Protein AF-A0A2I2YRD5-F1 (afdb_monomer_lite)

Secondary structure (DSSP, 8-state):
-----TTB-TTSPBPPHHHHHHHHHHHHHHHHHHHHHT-PPPPP---HHHHHHHHHHHHHHHTTHHHHHHH-HHHHHHHHHHHHHHHHHHHHHHHHHHHHHHHHIIIIIHHHHHHHHHHHHHHHHHHHHHHHHHHHHHHHHHHHHHHHHHHHHHHHHHHHHHHHHHHHHHHHHHHHHTT--

Structure (mmCIF, N/CA/C/O backbone):
data_AF-A0A2I2YRD5-F1
#
_entry.id   AF-A0A2I2YRD5-F1
#
loop_
_atom_site.group_PDB
_atom_site.id
_atom_site.type_symbol
_atom_site.label_atom_id
_atom_site.label_alt_id
_atom_site.label_comp_id
_atom_site.label_asym_id
_atom_site.label_entity_id
_atom_site.label_seq_id
_atom_site.pdbx_PDB_ins_code
_atom_site.Cartn_x
_atom_site.Cartn_y
_atom_site.Cartn_z
_atom_site.occupancy
_atom_site.B_iso_or_equiv
_atom_site.auth_seq_id
_atom_site.auth_comp_id
_atom_site.auth_asym_id
_atom_site.auth_atom_id
_atom_site.pdbx_PDB_model_num
ATOM 1 N N . MET A 1 1 ? 41.996 9.049 -8.807 1.00 41.31 1 MET A N 1
ATOM 2 C CA . MET A 1 1 ? 41.766 8.128 -7.673 1.00 41.31 1 MET A CA 1
ATOM 3 C C . MET A 1 1 ? 42.205 6.748 -8.114 1.00 41.31 1 MET A C 1
ATOM 5 O O . MET A 1 1 ? 41.613 6.193 -9.028 1.00 41.31 1 MET A O 1
ATOM 9 N N . GLU A 1 2 ? 43.301 6.263 -7.549 1.00 50.78 2 GLU A N 1
ATOM 10 C CA . GLU A 1 2 ? 43.933 5.003 -7.931 1.00 50.78 2 GLU A CA 1
ATOM 11 C C . GLU A 1 2 ? 43.207 3.835 -7.248 1.00 50.78 2 GLU A C 1
ATOM 13 O O . GLU A 1 2 ? 43.093 3.792 -6.018 1.00 50.78 2 GLU A O 1
ATOM 18 N N . TRP A 1 3 ? 42.654 2.915 -8.039 1.00 45.25 3 TRP A N 1
ATOM 19 C CA . TRP A 1 3 ? 42.009 1.709 -7.523 1.00 45.25 3 TRP A CA 1
ATOM 20 C C . TRP A 1 3 ? 43.089 0.765 -6.986 1.00 45.25 3 TRP A C 1
ATOM 22 O O . TRP A 1 3 ? 43.771 0.095 -7.753 1.00 45.25 3 TRP A O 1
ATOM 32 N N . ARG A 1 4 ? 43.270 0.715 -5.661 1.00 58.47 4 ARG A N 1
ATOM 33 C CA . ARG A 1 4 ? 44.223 -0.222 -5.045 1.00 58.47 4 ARG A CA 1
ATOM 34 C C . ARG A 1 4 ? 43.697 -1.653 -5.097 1.00 58.47 4 ARG A C 1
ATOM 36 O O . ARG A 1 4 ? 42.569 -1.923 -4.679 1.00 58.47 4 ARG A O 1
ATOM 43 N N . SER A 1 5 ? 44.557 -2.573 -5.525 1.00 58.84 5 SER A N 1
ATOM 44 C CA . SER A 1 5 ? 44.324 -4.015 -5.456 1.00 58.84 5 SER A CA 1
ATOM 45 C C . SER A 1 5 ? 44.050 -4.462 -4.017 1.00 58.84 5 SER A C 1
ATOM 47 O O . SER A 1 5 ? 44.724 -4.055 -3.071 1.00 58.84 5 SER A O 1
ATOM 49 N N . THR A 1 6 ? 43.052 -5.325 -3.827 1.00 61.81 6 THR A N 1
ATOM 50 C CA . THR A 1 6 ? 42.550 -5.722 -2.498 1.00 61.81 6 THR A CA 1
A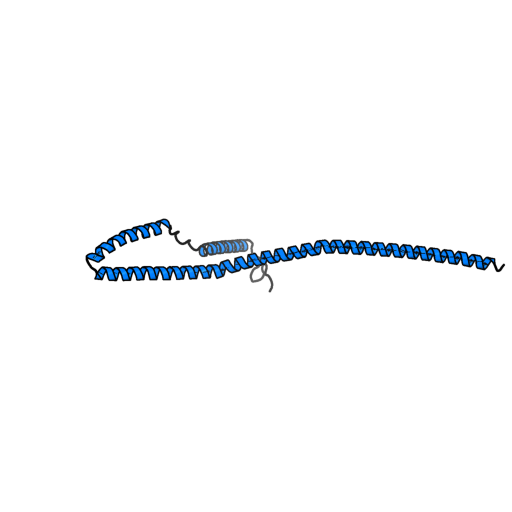TOM 51 C C . THR A 1 6 ? 43.508 -6.595 -1.677 1.00 61.81 6 THR A C 1
ATOM 53 O O . THR A 1 6 ? 43.222 -6.852 -0.502 1.00 61.81 6 THR A O 1
ATOM 56 N N . SER A 1 7 ? 44.609 -7.043 -2.285 1.00 61.72 7 SER A N 1
ATOM 57 C CA . SER A 1 7 ? 45.628 -7.938 -1.725 1.00 61.72 7 SER A CA 1
ATOM 58 C C . SER A 1 7 ? 46.880 -7.228 -1.185 1.00 61.72 7 SER A C 1
ATOM 60 O O . SER A 1 7 ? 47.774 -7.914 -0.700 1.00 61.72 7 SER A O 1
ATOM 62 N N . SER A 1 8 ? 46.977 -5.890 -1.226 1.00 62.75 8 SER A N 1
ATOM 63 C CA . SER A 1 8 ? 48.137 -5.172 -0.665 1.00 62.75 8 SER A CA 1
ATOM 64 C C . SER A 1 8 ? 47.857 -4.511 0.692 1.00 62.75 8 SER A C 1
ATOM 66 O O . SER A 1 8 ? 46.713 -4.209 1.062 1.00 62.75 8 SER A O 1
ATOM 68 N N . THR A 1 9 ? 48.918 -4.328 1.480 1.00 67.69 9 THR A N 1
ATOM 69 C CA . THR A 1 9 ? 48.918 -3.571 2.738 1.00 67.69 9 THR A CA 1
ATOM 70 C C . THR A 1 9 ? 48.779 -2.065 2.460 1.00 67.69 9 THR A C 1
ATOM 72 O O . THR A 1 9 ? 48.950 -1.593 1.337 1.00 67.69 9 THR A O 1
ATOM 75 N N . LYS A 1 10 ? 48.516 -1.254 3.498 1.00 62.28 10 LYS A N 1
ATOM 76 C CA . LYS A 1 10 ? 48.479 0.222 3.381 1.00 62.28 10 LYS A CA 1
ATOM 77 C C . LYS A 1 10 ? 49.802 0.802 2.835 1.00 62.28 10 LYS A C 1
ATOM 79 O O . LYS A 1 10 ? 49.770 1.851 2.195 1.00 62.28 10 LYS A O 1
ATOM 84 N N . SER A 1 11 ? 50.917 0.092 3.042 1.00 69.38 11 SER A N 1
ATOM 85 C CA . SER A 1 11 ? 52.253 0.401 2.516 1.00 69.38 11 SER A CA 1
ATOM 86 C C . SER A 1 11 ? 52.534 -0.157 1.112 1.00 69.38 11 SER A C 1
ATOM 88 O O . SER A 1 11 ? 53.624 0.054 0.603 1.00 69.38 11 SER A O 1
ATOM 90 N N . GLY A 1 12 ? 51.581 -0.844 0.471 1.00 68.88 12 GLY A N 1
ATOM 91 C CA . GLY A 1 12 ? 51.751 -1.418 -0.871 1.00 68.88 12 GLY A CA 1
ATOM 92 C C . GLY A 1 12 ? 52.402 -2.804 -0.906 1.00 68.88 12 GLY A C 1
ATOM 93 O O . GLY A 1 12 ? 52.518 -3.380 -1.983 1.00 68.88 12 GLY A O 1
ATOM 94 N N . ASN A 1 13 ? 52.755 -3.379 0.247 1.00 76.38 13 ASN A N 1
ATOM 95 C CA . ASN A 1 13 ? 53.379 -4.700 0.327 1.00 76.38 13 ASN A CA 1
ATOM 96 C C . ASN A 1 13 ? 52.345 -5.816 0.134 1.00 76.38 13 ASN A C 1
ATOM 98 O O . ASN A 1 13 ? 51.190 -5.693 0.552 1.00 76.38 13 ASN A O 1
ATOM 102 N N . PHE A 1 14 ? 52.766 -6.912 -0.492 1.00 72.50 14 PHE A N 1
ATOM 103 C CA . PHE A 1 14 ? 51.937 -8.097 -0.706 1.00 72.50 14 PHE A CA 1
ATOM 104 C C . PHE A 1 14 ? 51.513 -8.712 0.639 1.00 72.50 14 PHE A C 1
ATOM 106 O O . PHE A 1 14 ? 52.353 -8.935 1.510 1.00 72.50 14 PHE A O 1
ATOM 113 N N . MET A 1 15 ? 50.209 -8.946 0.832 1.00 78.19 15 MET A N 1
ATOM 114 C CA . MET A 1 15 ? 49.698 -9.572 2.056 1.00 78.19 15 MET A CA 1
ATOM 115 C C . MET A 1 15 ? 50.017 -11.065 2.105 1.00 78.19 15 MET A C 1
ATOM 117 O O . MET A 1 15 ? 49.898 -11.770 1.106 1.00 78.19 15 MET A O 1
ATOM 121 N N . ASN A 1 16 ? 50.336 -11.561 3.300 1.00 81.38 16 ASN A N 1
ATOM 122 C CA . ASN A 1 16 ? 50.462 -12.990 3.561 1.00 81.38 16 ASN A CA 1
ATOM 123 C C . ASN A 1 16 ? 49.108 -13.696 3.296 1.00 81.38 16 ASN A C 1
ATOM 125 O O . ASN A 1 16 ? 48.068 -13.200 3.751 1.00 81.38 16 ASN A O 1
ATOM 129 N N . PRO A 1 17 ? 49.077 -14.850 2.600 1.00 82.69 17 PRO A N 1
ATOM 130 C CA . PRO A 1 17 ? 47.847 -15.604 2.331 1.00 82.69 17 PRO A CA 1
ATOM 131 C C . PRO A 1 17 ? 47.007 -15.921 3.582 1.00 82.69 17 PRO A C 1
ATOM 133 O O . PRO A 1 17 ? 45.775 -15.908 3.507 1.00 82.69 17 PRO A O 1
ATOM 136 N N . ILE A 1 18 ? 47.637 -16.143 4.742 1.00 81.19 18 ILE A N 1
ATOM 137 C CA . ILE A 1 18 ? 46.928 -16.403 6.009 1.00 81.19 18 ILE A CA 1
ATOM 138 C C . ILE A 1 18 ? 46.173 -15.151 6.483 1.00 81.19 18 ILE A C 1
ATOM 140 O O . ILE A 1 18 ? 44.991 -15.224 6.833 1.00 81.19 18 ILE A O 1
ATOM 144 N N . ASP A 1 19 ? 46.812 -13.984 6.418 1.00 81.75 19 ASP A N 1
ATOM 145 C CA . ASP A 1 19 ? 46.209 -12.707 6.815 1.00 81.75 19 ASP A CA 1
ATOM 146 C C . ASP A 1 19 ? 45.056 -12.318 5.881 1.00 81.75 19 ASP A C 1
ATOM 148 O O . ASP A 1 19 ? 44.035 -11.764 6.309 1.00 81.75 19 ASP A O 1
ATOM 152 N N . GLN A 1 20 ? 45.176 -12.659 4.594 1.00 83.75 20 GLN A N 1
ATOM 153 C CA . GLN A 1 20 ? 44.106 -12.474 3.621 1.00 83.75 20 GLN A CA 1
ATOM 154 C C . GLN A 1 20 ? 42.883 -13.340 3.957 1.00 83.75 20 GLN A C 1
ATOM 156 O O . GLN A 1 20 ? 41.760 -12.823 3.986 1.00 83.75 20 GLN A O 1
ATOM 161 N N . ALA A 1 21 ? 43.090 -14.614 4.299 1.00 84.31 21 ALA A N 1
ATOM 162 C CA . ALA A 1 21 ? 42.015 -15.515 4.712 1.00 84.31 21 ALA A CA 1
ATOM 163 C C . ALA A 1 21 ? 41.309 -15.025 5.991 1.00 84.31 21 ALA A C 1
ATOM 165 O O . ALA A 1 21 ? 40.076 -14.982 6.050 1.00 84.31 21 ALA A O 1
ATOM 166 N N . GLN A 1 22 ? 42.066 -14.559 6.990 1.00 85.69 22 GLN A N 1
ATOM 167 C CA . GLN A 1 22 ? 41.504 -13.997 8.223 1.00 85.69 22 GLN A CA 1
ATOM 168 C C . GLN A 1 22 ? 40.687 -12.722 7.970 1.00 85.69 22 GLN A C 1
ATOM 170 O O . GLN A 1 22 ? 39.613 -12.526 8.550 1.00 85.69 22 GLN A O 1
ATOM 175 N N . LYS A 1 23 ? 41.159 -11.845 7.078 1.00 85.38 23 LYS A N 1
ATOM 176 C CA . LYS A 1 23 ? 40.444 -10.623 6.682 1.00 85.38 23 LYS A CA 1
ATOM 177 C C . LYS A 1 23 ? 39.134 -10.946 5.966 1.00 85.38 23 LYS A C 1
ATOM 179 O O . LYS A 1 23 ? 38.121 -10.284 6.203 1.00 85.38 23 LYS A O 1
ATOM 184 N N . GLU A 1 24 ? 39.127 -11.959 5.105 1.00 85.25 24 GLU A N 1
ATOM 185 C CA . GLU A 1 24 ? 37.909 -12.436 4.452 1.00 85.25 24 GLU A CA 1
ATOM 186 C C . GLU A 1 24 ? 36.923 -13.065 5.436 1.00 85.25 24 GLU A C 1
ATOM 188 O O . GLU A 1 24 ? 35.733 -12.749 5.372 1.00 85.25 24 GLU A O 1
ATOM 193 N N . ALA A 1 25 ? 37.401 -13.880 6.379 1.00 87.81 25 ALA A N 1
ATOM 194 C CA . ALA A 1 25 ? 36.575 -14.442 7.443 1.00 87.81 25 ALA A CA 1
ATOM 195 C C . ALA A 1 25 ? 35.908 -13.327 8.264 1.00 87.81 25 ALA A C 1
ATOM 197 O O . ALA A 1 25 ? 34.683 -13.295 8.393 1.00 87.81 25 ALA A O 1
ATOM 198 N N . ARG A 1 26 ? 36.680 -12.318 8.689 1.00 88.44 26 ARG A N 1
ATOM 199 C CA . ARG A 1 26 ? 36.166 -11.155 9.433 1.00 88.44 26 ARG A CA 1
ATOM 200 C C . ARG A 1 26 ? 35.126 -10.363 8.632 1.00 88.44 26 ARG A C 1
ATOM 202 O O . ARG A 1 26 ? 34.120 -9.922 9.183 1.00 88.44 26 ARG A O 1
ATOM 209 N N . LYS A 1 27 ? 35.315 -10.220 7.312 1.00 86.94 27 LYS A N 1
ATOM 210 C CA . LYS A 1 27 ? 34.319 -9.602 6.413 1.00 86.94 27 LYS A CA 1
ATOM 211 C C . LYS A 1 27 ? 33.035 -10.427 6.306 1.00 86.94 27 LYS A C 1
ATOM 213 O O . LYS A 1 27 ? 31.958 -9.839 6.215 1.00 86.94 27 LYS A O 1
ATOM 218 N N . ARG A 1 28 ? 33.124 -11.761 6.268 1.00 88.38 28 ARG A N 1
ATOM 219 C CA . ARG A 1 28 ? 31.952 -12.652 6.216 1.00 88.38 28 ARG A CA 1
ATOM 220 C C . ARG A 1 28 ? 31.160 -12.574 7.518 1.00 88.38 28 ARG A C 1
ATOM 222 O O . ARG A 1 28 ? 29.947 -12.398 7.453 1.00 88.38 28 ARG A O 1
ATOM 229 N N . GLU A 1 29 ? 31.837 -12.590 8.661 1.00 85.56 29 GLU A N 1
ATOM 230 C CA . GLU A 1 29 ? 31.205 -12.426 9.976 1.00 85.56 29 GLU A CA 1
ATOM 231 C C . GLU A 1 29 ? 30.556 -11.047 10.133 1.00 85.56 29 GLU A C 1
ATOM 233 O O . GLU A 1 29 ? 29.386 -10.953 10.495 1.00 85.56 29 GLU A O 1
ATOM 238 N N . LEU A 1 30 ? 31.235 -9.971 9.718 1.00 85.06 30 LEU A N 1
ATOM 239 C CA . LEU A 1 30 ? 30.644 -8.630 9.720 1.00 85.06 30 LEU A CA 1
ATOM 240 C C . LEU A 1 30 ? 29.396 -8.547 8.827 1.00 85.06 30 LEU A C 1
ATOM 242 O O . LEU A 1 30 ? 28.418 -7.892 9.180 1.00 85.06 30 LEU A O 1
ATOM 246 N N . LYS A 1 31 ? 29.398 -9.219 7.668 1.00 85.31 31 LYS A N 1
ATOM 247 C CA . LYS A 1 31 ? 28.219 -9.303 6.792 1.00 85.31 31 LYS A CA 1
ATOM 248 C C . LYS A 1 31 ? 27.083 -10.105 7.434 1.00 85.31 31 LYS A C 1
ATOM 250 O O . LYS A 1 31 ? 25.933 -9.708 7.275 1.00 85.31 31 LYS A O 1
ATOM 255 N N . LYS A 1 32 ? 27.372 -11.204 8.140 1.00 85.69 32 LYS A N 1
ATOM 256 C CA . LYS A 1 32 ? 26.365 -11.998 8.869 1.00 85.69 32 LYS A CA 1
ATOM 257 C C . LYS A 1 32 ? 25.764 -11.205 10.031 1.00 85.69 32 LYS A C 1
ATOM 259 O O . LYS A 1 32 ? 24.546 -11.101 10.105 1.00 85.69 32 LYS A O 1
ATOM 264 N N . SER A 1 33 ? 26.599 -10.569 10.850 1.00 76.00 33 SER A N 1
ATOM 265 C CA . SER A 1 33 ? 26.165 -9.716 11.962 1.00 76.00 33 SER A CA 1
ATOM 266 C C . SER A 1 33 ? 25.325 -8.529 11.474 1.00 76.00 33 SER A C 1
ATOM 268 O O . SER A 1 33 ? 24.243 -8.282 11.999 1.00 76.00 33 SER A O 1
ATOM 270 N N . LYS A 1 34 ? 25.729 -7.865 10.378 1.00 82.56 34 LYS A N 1
ATOM 271 C CA . LYS A 1 34 ? 24.895 -6.833 9.735 1.00 82.56 34 LYS A CA 1
ATOM 272 C C . LYS A 1 34 ? 23.549 -7.381 9.264 1.00 82.56 34 LYS A C 1
ATOM 274 O O . LYS A 1 34 ? 22.541 -6.719 9.458 1.00 82.56 34 LYS A O 1
ATOM 279 N N . LYS A 1 35 ? 23.505 -8.573 8.660 1.00 79.06 35 LYS A N 1
ATOM 280 C CA . LYS A 1 35 ? 22.236 -9.200 8.247 1.00 79.06 35 LYS A CA 1
ATOM 281 C C . LYS A 1 35 ? 21.332 -9.503 9.440 1.00 79.06 35 LYS A C 1
ATOM 283 O O . LYS A 1 35 ? 20.142 -9.243 9.352 1.00 79.06 35 LYS A O 1
ATOM 288 N N . GLN A 1 36 ? 21.896 -10.001 10.539 1.00 74.75 36 GLN A N 1
ATOM 289 C CA . GLN A 1 36 ? 21.157 -10.259 11.776 1.00 74.75 36 GLN A CA 1
ATOM 290 C C . GLN A 1 36 ? 20.622 -8.962 12.395 1.00 74.75 36 GLN A C 1
ATOM 292 O O . GLN A 1 36 ? 19.456 -8.906 12.756 1.00 74.75 36 GLN A O 1
ATOM 297 N N . HIS A 1 37 ? 21.419 -7.890 12.427 1.00 67.62 37 HIS A N 1
ATOM 298 C CA . HIS A 1 37 ? 20.983 -6.586 12.943 1.00 67.62 37 HIS A CA 1
ATOM 299 C C . HIS A 1 37 ? 19.947 -5.888 12.038 1.00 67.62 37 HIS A C 1
ATOM 301 O O . HIS A 1 37 ? 19.182 -5.044 12.495 1.00 67.62 37 HIS A O 1
ATOM 307 N N . MET A 1 38 ? 19.915 -6.207 10.742 1.00 68.25 38 MET A N 1
ATOM 308 C CA . MET A 1 38 ? 18.885 -5.724 9.807 1.00 68.25 38 MET A CA 1
ATOM 309 C C . MET A 1 38 ? 17.627 -6.604 9.807 1.00 68.25 38 MET A C 1
ATOM 311 O O . MET A 1 38 ? 16.637 -6.265 9.158 1.00 68.25 38 MET A O 1
ATOM 315 N N . MET A 1 39 ? 17.650 -7.734 10.516 1.00 62.94 39 MET A N 1
ATOM 316 C CA . MET A 1 39 ? 16.497 -8.602 10.686 1.00 62.94 39 MET A CA 1
ATOM 317 C C . MET A 1 39 ? 15.604 -7.981 11.764 1.00 62.94 39 MET A C 1
ATOM 319 O O . MET A 1 39 ? 15.725 -8.275 12.949 1.00 62.94 39 MET A O 1
ATOM 323 N N . VAL A 1 40 ? 14.735 -7.058 11.351 1.00 66.44 40 VAL A N 1
ATOM 324 C CA . VAL A 1 40 ? 13.664 -6.547 12.213 1.00 66.44 40 VAL A CA 1
ATOM 325 C C . VAL A 1 40 ? 12.799 -7.751 12.599 1.00 66.44 40 VAL A C 1
ATOM 327 O O . VAL A 1 40 ? 12.305 -8.428 11.690 1.00 66.44 40 VAL A O 1
ATOM 330 N N . PRO A 1 41 ? 12.624 -8.064 13.897 1.00 63.19 41 PRO A N 1
ATOM 331 C CA . PRO A 1 41 ? 11.689 -9.096 14.313 1.00 63.19 41 PRO A CA 1
ATOM 332 C C . PRO A 1 41 ? 10.338 -8.770 13.688 1.00 63.19 41 PRO A C 1
ATOM 334 O O . PRO A 1 41 ? 9.832 -7.658 13.858 1.00 63.19 41 PRO A O 1
ATOM 337 N N . ALA A 1 42 ? 9.781 -9.705 12.917 1.00 59.19 42 ALA A N 1
ATOM 338 C CA . ALA A 1 42 ? 8.435 -9.531 12.403 1.00 59.19 42 ALA A CA 1
ATOM 339 C C . ALA A 1 42 ? 7.528 -9.229 13.606 1.00 59.19 42 ALA A C 1
ATOM 341 O O . ALA A 1 42 ? 7.615 -9.951 14.608 1.00 59.19 42 ALA A O 1
ATOM 342 N N . PRO A 1 43 ? 6.706 -8.163 13.560 1.00 58.19 43 PRO A N 1
ATOM 343 C CA . PRO A 1 43 ? 5.762 -7.917 14.635 1.00 58.19 43 PRO A CA 1
ATOM 344 C C . PRO A 1 43 ? 4.936 -9.195 14.824 1.00 58.19 43 PRO A C 1
ATOM 346 O O . PRO A 1 43 ? 4.612 -9.842 13.818 1.00 58.19 43 PRO A O 1
ATOM 349 N N . PRO A 1 44 ? 4.634 -9.599 16.073 1.00 58.28 44 PRO A N 1
ATOM 350 C CA . PRO A 1 44 ? 3.846 -10.797 16.321 1.00 58.28 44 PRO A CA 1
ATOM 351 C C . PRO A 1 44 ? 2.607 -10.727 15.433 1.00 58.28 44 PRO A C 1
ATOM 353 O O . PRO A 1 44 ? 1.907 -9.712 15.440 1.00 58.28 44 PRO A O 1
ATOM 356 N N . GLN A 1 45 ? 2.391 -11.754 14.604 1.00 56.28 45 GLN A N 1
ATOM 357 C CA . GLN A 1 45 ? 1.235 -11.813 13.717 1.00 56.28 45 GLN A CA 1
ATOM 358 C C . GLN A 1 45 ? -0.017 -11.816 14.594 1.00 56.28 45 GLN A C 1
ATOM 360 O O . GLN A 1 45 ? -0.439 -12.845 15.121 1.00 56.28 45 GLN A O 1
ATOM 365 N N . LEU A 1 46 ? -0.578 -10.629 14.814 1.00 56.03 46 LEU A N 1
ATOM 366 C CA . LEU A 1 46 ? -1.815 -10.452 15.548 1.00 56.03 46 LEU A CA 1
ATOM 367 C C . LEU A 1 46 ? -2.914 -11.102 14.713 1.00 56.03 46 LEU A C 1
ATOM 369 O O . LEU A 1 46 ? -3.313 -10.586 13.673 1.00 56.03 46 LEU A O 1
ATOM 373 N N . ASN A 1 47 ? -3.368 -12.271 15.158 1.00 67.62 47 ASN A N 1
ATOM 374 C CA . ASN A 1 47 ? -4.411 -13.026 14.486 1.00 67.62 47 ASN A CA 1
ATOM 375 C C . ASN A 1 47 ? -5.707 -12.195 14.452 1.00 67.62 47 ASN A C 1
ATOM 377 O O . ASN A 1 47 ? -6.320 -11.939 15.493 1.00 67.62 47 ASN A O 1
ATOM 3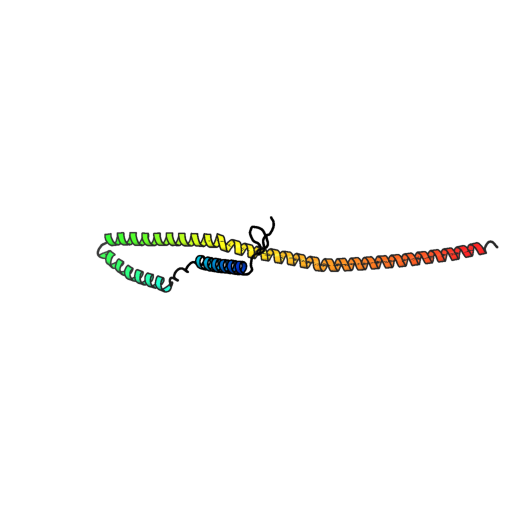81 N N . GLU A 1 48 ? -6.140 -11.785 13.257 1.00 70.94 48 GLU A N 1
ATOM 382 C CA . GLU A 1 48 ? -7.357 -10.990 13.054 1.00 70.94 48 GLU A CA 1
ATOM 383 C C . GLU A 1 48 ? -8.598 -11.659 13.658 1.00 70.94 48 GLU A C 1
ATOM 385 O O . GLU A 1 48 ? -9.496 -10.960 14.131 1.00 70.94 48 GLU A O 1
ATOM 390 N N . LYS A 1 49 ? -8.638 -13.001 13.710 1.00 70.81 49 LYS A N 1
ATOM 391 C CA . LYS A 1 49 ? -9.708 -13.746 14.393 1.00 70.81 49 LYS A CA 1
ATOM 392 C C . LYS A 1 49 ? -9.770 -13.425 15.886 1.00 70.81 49 LYS A C 1
ATOM 394 O O . LYS A 1 49 ? -10.847 -13.141 16.390 1.00 70.81 49 LYS A O 1
ATOM 399 N N . VAL A 1 50 ? -8.630 -13.382 16.578 1.00 73.44 50 VAL A N 1
ATOM 400 C CA . VAL A 1 50 ? -8.574 -13.111 18.027 1.00 73.44 50 VAL A CA 1
ATOM 401 C C . VAL A 1 50 ? -9.014 -11.678 18.334 1.00 73.44 50 VAL A C 1
ATOM 403 O O . VAL A 1 50 ? -9.718 -11.440 19.314 1.00 73.44 50 VAL A O 1
ATOM 406 N N . LEU A 1 51 ? -8.643 -10.713 17.487 1.00 71.19 51 LEU A N 1
ATOM 407 C CA . LEU A 1 51 ? -9.090 -9.321 17.615 1.00 71.19 51 LEU A CA 1
ATOM 408 C C . LEU A 1 51 ? -10.595 -9.170 17.355 1.00 71.19 51 LEU A C 1
ATOM 410 O O . LEU A 1 51 ? -11.269 -8.431 18.078 1.00 71.19 51 LEU A O 1
ATOM 414 N N . LYS A 1 52 ? -11.131 -9.886 16.360 1.00 73.00 52 LYS A N 1
ATOM 415 C CA . LYS A 1 52 ? -12.569 -9.911 16.057 1.00 73.00 52 LYS A CA 1
ATOM 416 C C . LYS A 1 52 ? -13.374 -10.569 17.182 1.00 73.00 52 LYS A C 1
ATOM 418 O O . LYS A 1 52 ? -14.374 -9.989 17.599 1.00 73.00 52 LYS A O 1
ATOM 423 N N . ASP A 1 53 ? -12.903 -11.684 17.738 1.00 76.44 53 ASP A N 1
ATOM 424 C CA . ASP A 1 53 ? -13.544 -12.373 18.867 1.00 76.44 53 ASP A CA 1
ATOM 425 C C . ASP A 1 53 ? -13.515 -11.540 20.151 1.00 76.44 53 ASP A C 1
ATOM 427 O O . ASP A 1 53 ? -14.532 -11.419 20.833 1.00 76.44 53 ASP A O 1
ATOM 431 N N . LYS A 1 54 ? -12.390 -10.882 20.461 1.00 78.31 54 LYS A N 1
ATOM 432 C CA . LYS A 1 54 ? -12.318 -9.929 21.583 1.00 78.31 54 LYS A CA 1
ATOM 433 C C . LYS A 1 54 ? -13.273 -8.746 21.385 1.00 78.31 54 LYS A C 1
ATOM 435 O O . LYS A 1 54 ? -13.952 -8.355 22.328 1.00 78.31 54 LYS A O 1
ATOM 440 N N . CYS A 1 55 ? -13.393 -8.213 20.163 1.00 68.19 55 CYS A N 1
ATOM 441 C CA . CYS A 1 55 ? -14.378 -7.168 19.845 1.00 68.19 55 CYS A CA 1
ATOM 442 C C . CYS A 1 55 ? -15.829 -7.660 19.958 1.00 68.19 55 CYS A C 1
ATOM 444 O O . CYS A 1 55 ? -16.716 -6.874 20.288 1.00 68.19 55 CYS A O 1
ATOM 446 N N . LYS A 1 56 ? -16.092 -8.935 19.652 1.00 76.56 56 LYS A N 1
ATOM 447 C CA . LYS A 1 56 ? -17.417 -9.545 19.803 1.00 76.56 56 LYS A CA 1
ATOM 448 C C . LYS A 1 56 ? -17.789 -9.685 21.283 1.00 76.56 56 LYS A C 1
ATOM 450 O O . LYS A 1 56 ? -18.828 -9.171 21.673 1.00 76.56 56 LYS A O 1
ATOM 455 N N . LYS A 1 57 ? -16.892 -10.236 22.106 1.00 77.44 57 LYS A N 1
ATOM 456 C CA . LYS A 1 57 ? -17.084 -10.342 23.564 1.00 77.44 57 LYS A CA 1
ATOM 457 C C . LYS A 1 57 ? -17.268 -8.984 24.239 1.00 77.44 57 LYS A C 1
ATOM 459 O O . LYS A 1 57 ? -18.132 -8.838 25.092 1.00 77.44 57 LYS A O 1
ATOM 464 N N . LEU A 1 58 ? -16.503 -7.971 23.820 1.00 68.75 58 LEU A N 1
ATOM 465 C CA . LEU A 1 58 ? -16.696 -6.607 24.315 1.00 68.75 58 LEU A CA 1
ATOM 466 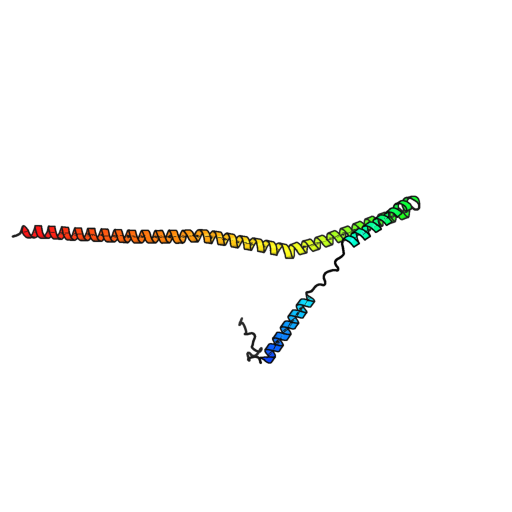C C . LEU A 1 58 ? -18.100 -6.088 23.977 1.00 68.75 58 LEU A C 1
ATOM 468 O O . LEU A 1 58 ? -18.783 -5.577 24.856 1.00 68.75 58 LEU A O 1
ATOM 472 N N . ARG A 1 59 ? -18.584 -6.273 22.742 1.00 67.94 59 ARG A N 1
ATOM 473 C CA . ARG A 1 59 ? -19.961 -5.893 22.372 1.00 67.94 59 ARG A CA 1
ATOM 474 C C . ARG A 1 59 ? -21.028 -6.595 23.209 1.00 67.94 59 ARG A C 1
ATOM 476 O O . ARG A 1 59 ? -22.005 -5.956 23.572 1.00 67.94 59 ARG A O 1
ATOM 483 N N . GLU A 1 60 ? -20.826 -7.866 23.535 1.00 69.31 60 GLU A N 1
ATOM 484 C CA . GLU A 1 60 ? -21.724 -8.616 24.419 1.00 69.31 60 GLU A CA 1
ATOM 485 C C . GLU A 1 60 ? -21.724 -8.024 25.842 1.00 69.31 60 GLU A C 1
ATOM 487 O O . GLU A 1 60 ? -22.794 -7.824 26.412 1.00 69.31 60 GLU A O 1
ATOM 492 N N . THR A 1 61 ? -20.568 -7.604 26.378 1.00 68.06 61 THR A N 1
ATOM 493 C CA . THR A 1 61 ? -20.511 -6.868 27.661 1.00 68.06 61 THR A CA 1
ATOM 494 C C . THR A 1 61 ? -21.137 -5.472 27.591 1.00 68.06 61 THR A C 1
ATOM 496 O O . THR A 1 61 ? -21.717 -5.016 28.571 1.00 68.06 61 THR A O 1
ATOM 499 N N . PHE A 1 62 ? -21.111 -4.812 26.428 1.00 61.00 62 PHE A N 1
ATOM 500 C CA . PHE A 1 62 ? -21.837 -3.555 26.207 1.00 61.00 62 PHE A CA 1
ATOM 501 C C . PHE A 1 62 ? -23.369 -3.743 26.206 1.00 61.00 62 PHE A C 1
ATOM 503 O O . PHE A 1 62 ? -24.086 -2.772 26.409 1.00 61.00 62 PHE A O 1
ATOM 510 N N . GLY A 1 63 ? -23.897 -4.965 26.064 1.00 63.03 63 GLY A N 1
ATOM 511 C CA . GLY A 1 63 ? -25.325 -5.238 26.289 1.00 63.03 63 GLY A CA 1
ATOM 512 C C . GLY A 1 63 ? -25.768 -4.969 27.735 1.00 63.03 63 GLY A C 1
ATOM 513 O O . GLY A 1 63 ? -26.904 -4.576 27.972 1.00 63.03 63 GLY A O 1
ATOM 514 N N . ILE A 1 64 ? -24.848 -5.080 28.699 1.00 64.50 64 ILE A N 1
ATOM 515 C CA . ILE A 1 64 ? -25.097 -4.810 30.125 1.00 64.50 64 ILE A CA 1
ATOM 516 C C . ILE A 1 64 ? -25.260 -3.298 30.381 1.00 64.50 64 ILE A C 1
ATOM 518 O O . ILE A 1 64 ? -25.956 -2.898 31.308 1.00 64.50 64 ILE A O 1
ATOM 522 N N . LEU A 1 65 ? -24.708 -2.431 29.522 1.00 60.94 65 LEU A N 1
ATOM 523 C CA . LEU A 1 65 ? -24.872 -0.973 29.628 1.00 60.94 65 LEU A CA 1
ATOM 524 C C . LEU A 1 65 ? -26.322 -0.502 29.450 1.00 60.94 65 LEU A C 1
ATOM 526 O O . LEU A 1 65 ? -26.678 0.533 30.006 1.00 60.94 65 LEU A O 1
ATOM 530 N N . GLN A 1 66 ? -27.166 -1.270 28.748 1.00 63.31 66 GLN A N 1
ATOM 531 C CA . GLN A 1 66 ? -28.607 -0.989 28.653 1.00 63.31 66 GLN A CA 1
ATOM 532 C C . GLN A 1 66 ? -29.335 -1.181 29.993 1.00 63.31 66 GLN A C 1
ATOM 534 O O . GLN A 1 66 ? -30.372 -0.565 30.219 1.00 63.31 66 GLN A O 1
ATOM 539 N N . LEU A 1 67 ? -28.792 -1.994 30.906 1.00 60.28 67 LEU A N 1
ATOM 540 C CA . LEU A 1 67 ? -29.354 -2.168 32.250 1.00 60.28 67 LEU A CA 1
ATOM 541 C C . LEU A 1 67 ? -29.039 -0.957 33.149 1.00 60.28 67 LEU A C 1
ATOM 543 O O . LEU A 1 67 ? -29.889 -0.525 33.926 1.00 60.28 67 LEU A O 1
ATOM 547 N N . TYR A 1 68 ? -27.872 -0.330 32.965 1.00 57.59 68 TYR A N 1
ATOM 548 C CA . TYR A 1 68 ? -27.468 0.878 33.701 1.00 57.59 68 TYR A CA 1
ATOM 549 C C . TYR A 1 68 ? -28.255 2.139 33.321 1.00 57.59 68 TYR A C 1
ATOM 551 O O . TYR A 1 68 ? -28.326 3.068 34.123 1.00 57.59 68 TYR A O 1
ATOM 559 N N . GLU A 1 69 ? -28.879 2.175 32.139 1.00 61.44 69 GLU A N 1
ATOM 560 C CA . GLU A 1 69 ? -29.740 3.288 31.711 1.00 61.44 69 GLU A CA 1
ATOM 561 C C . GLU A 1 69 ? -30.944 3.482 32.651 1.00 61.44 69 GLU A C 1
ATOM 563 O O . GLU A 1 69 ? -31.408 4.605 32.842 1.00 61.44 69 GLU A O 1
ATOM 568 N N . LYS A 1 70 ? -31.413 2.394 33.279 1.00 63.72 70 LYS A N 1
ATOM 569 C CA . LYS A 1 70 ? -32.557 2.392 34.201 1.00 63.72 70 LYS A CA 1
ATOM 570 C C . LYS A 1 70 ? -32.169 2.571 35.670 1.00 63.72 70 LYS A C 1
ATOM 572 O O . LYS A 1 70 ? -32.934 3.176 36.412 1.00 63.72 70 LYS A O 1
ATOM 577 N N . GLU A 1 71 ? -31.020 2.038 36.087 1.00 65.38 71 GLU A N 1
ATOM 578 C CA . GLU A 1 71 ? -30.597 2.048 37.496 1.00 65.38 71 GLU A CA 1
ATOM 579 C C . GLU A 1 71 ? -29.801 3.299 37.891 1.00 65.38 71 GLU A C 1
ATOM 581 O O . GLU A 1 71 ? -29.944 3.754 39.020 1.00 65.38 71 GLU A O 1
ATOM 586 N N . ASN A 1 72 ? -28.980 3.876 36.998 1.00 67.81 72 ASN A N 1
ATOM 587 C CA . ASN A 1 72 ? -28.141 5.044 37.310 1.00 67.81 72 ASN A CA 1
ATOM 588 C C . ASN A 1 72 ? -27.844 5.904 36.056 1.00 67.81 72 ASN A C 1
ATOM 590 O O . ASN A 1 72 ? -26.835 5.686 35.371 1.00 67.81 72 ASN A O 1
ATOM 594 N N . PRO A 1 73 ? -28.665 6.929 35.759 1.00 72.69 73 PRO A N 1
ATOM 595 C CA . PRO A 1 73 ? -28.569 7.707 34.518 1.00 72.69 73 PRO A CA 1
ATOM 596 C C . PRO A 1 73 ? -27.277 8.533 34.382 1.00 72.69 73 PRO A C 1
ATOM 598 O O . PRO A 1 73 ? -26.836 8.808 33.263 1.00 72.69 73 PRO A O 1
ATOM 601 N N . ASP A 1 74 ? -26.639 8.921 35.488 1.00 72.44 74 ASP A N 1
ATOM 602 C CA . ASP A 1 74 ? -25.404 9.717 35.458 1.00 72.44 74 ASP A CA 1
ATOM 603 C C . ASP A 1 74 ? -24.164 8.872 35.140 1.00 72.44 74 ASP A C 1
ATOM 605 O O . ASP A 1 74 ? -23.323 9.286 34.339 1.00 72.44 74 ASP A O 1
ATOM 609 N N . ILE A 1 75 ? -24.108 7.638 35.651 1.00 77.31 75 ILE A N 1
ATOM 610 C CA . ILE A 1 75 ? -23.045 6.670 35.333 1.00 77.31 75 ILE A CA 1
ATOM 611 C C . ILE A 1 75 ? -23.109 6.291 33.845 1.00 77.31 75 ILE A C 1
ATOM 613 O O . ILE A 1 75 ? -22.084 6.220 33.162 1.00 77.31 75 ILE A O 1
ATOM 617 N N . TYR A 1 76 ? -24.319 6.124 33.304 1.00 74.12 76 TYR A N 1
ATOM 618 C CA . TYR A 1 76 ? -24.521 5.866 31.878 1.00 74.12 76 TYR A CA 1
ATOM 619 C C . TYR A 1 76 ? -23.992 7.006 30.988 1.00 74.12 76 TYR A C 1
ATOM 621 O O . TYR A 1 76 ? -23.335 6.752 29.973 1.00 74.12 76 TYR A O 1
ATOM 629 N N . LYS A 1 77 ? -24.213 8.273 31.372 1.00 81.75 77 LYS A N 1
ATOM 630 C CA . LYS A 1 77 ? -23.694 9.436 30.629 1.00 81.75 77 LYS A CA 1
ATOM 631 C C . LYS A 1 77 ? -22.166 9.471 30.594 1.00 81.75 77 LYS A C 1
ATOM 633 O O . LYS A 1 77 ? -21.604 9.783 29.541 1.00 81.75 77 LYS A O 1
ATOM 638 N N . GLU A 1 78 ? -21.492 9.155 31.699 1.00 82.94 78 GLU A N 1
ATOM 639 C CA . GLU A 1 78 ? -20.025 9.076 31.723 1.00 82.94 78 GLU A CA 1
ATOM 640 C C . GLU A 1 78 ? -19.491 7.928 30.866 1.00 82.94 78 GLU A C 1
ATOM 642 O O . GLU A 1 78 ? -18.582 8.131 30.059 1.00 82.94 78 GLU A O 1
ATOM 647 N N . LEU A 1 79 ? -20.105 6.746 30.952 1.00 77.25 79 LEU A N 1
ATOM 648 C CA . LEU A 1 79 ? -19.732 5.603 30.118 1.00 77.25 79 LEU A CA 1
ATOM 649 C C . LEU A 1 79 ? -19.889 5.903 28.620 1.00 77.25 79 LEU A C 1
ATOM 651 O O . LEU A 1 79 ? -19.015 5.556 27.825 1.00 77.25 79 LEU A O 1
ATOM 655 N N . ARG A 1 80 ? -20.950 6.619 28.227 1.00 79.31 80 ARG A N 1
ATOM 656 C CA . ARG A 1 80 ? -21.146 7.107 26.851 1.00 79.31 80 ARG A CA 1
ATOM 657 C C . ARG A 1 80 ? -20.049 8.071 26.405 1.00 79.31 80 ARG A C 1
ATOM 659 O O . ARG A 1 80 ? -19.595 7.976 25.264 1.00 79.31 80 ARG A O 1
ATOM 666 N N . LYS A 1 81 ? -19.607 8.984 27.277 1.00 86.75 81 LYS A N 1
ATOM 667 C CA . LYS A 1 81 ? -18.479 9.885 26.977 1.00 86.75 81 LYS A CA 1
ATOM 668 C C . LYS A 1 81 ? -17.189 9.093 26.763 1.00 86.75 81 LYS A C 1
ATOM 670 O O . LYS A 1 81 ? -16.521 9.298 25.751 1.00 86.75 81 LYS A O 1
ATOM 675 N N . LEU A 1 82 ? -16.889 8.146 27.651 1.00 81.12 82 LEU A N 1
ATOM 676 C CA . LEU A 1 82 ? -15.705 7.286 27.554 1.00 81.12 82 LEU A CA 1
ATOM 677 C C . LEU A 1 82 ? -15.719 6.406 26.297 1.00 81.12 82 LEU A C 1
ATOM 679 O O . LEU A 1 82 ? -14.682 6.228 25.657 1.00 81.12 82 LEU A O 1
ATOM 683 N N . GLU A 1 83 ? -16.880 5.883 25.894 1.00 80.31 83 GLU A N 1
ATOM 684 C CA . GLU A 1 83 ? -17.007 5.088 24.668 1.00 80.31 83 GLU A CA 1
ATOM 685 C C . GLU A 1 83 ? -16.694 5.923 23.416 1.00 80.31 83 GLU A C 1
ATOM 687 O O . GLU A 1 83 ? -15.962 5.477 22.524 1.00 80.31 83 GLU A O 1
ATOM 692 N N . VAL A 1 84 ? -17.228 7.146 23.353 1.00 87.00 84 VAL A N 1
ATOM 693 C CA . VAL A 1 84 ? -16.961 8.084 22.255 1.00 87.00 84 VAL A CA 1
ATOM 694 C C . VAL A 1 84 ? -15.483 8.465 22.231 1.00 87.00 84 VAL A C 1
ATOM 696 O O . VAL A 1 84 ? -14.859 8.400 21.172 1.00 87.00 84 VAL A O 1
ATOM 699 N N . GLU A 1 85 ? -14.894 8.774 23.385 1.00 90.00 85 GLU A N 1
ATOM 700 C CA . GLU A 1 85 ? -13.481 9.141 23.489 1.00 90.00 85 GLU A CA 1
ATOM 701 C C . GLU A 1 85 ? -12.554 7.982 23.079 1.00 90.00 85 GLU A C 1
ATOM 703 O O . GLU A 1 85 ? -11.590 8.179 22.335 1.00 90.00 85 GLU A O 1
ATOM 708 N N . TYR A 1 86 ? -12.869 6.747 23.480 1.00 81.12 86 TYR A N 1
ATOM 709 C CA . TYR A 1 86 ? -12.144 5.552 23.044 1.00 81.12 86 TYR A CA 1
ATOM 710 C C . TYR A 1 86 ? -12.227 5.357 21.524 1.00 81.12 86 TYR A C 1
ATOM 712 O O . TYR A 1 86 ? -11.206 5.119 20.868 1.00 81.12 86 TYR A O 1
ATOM 720 N N . LYS A 1 87 ? -13.426 5.485 20.936 1.00 83.62 87 LYS A N 1
ATOM 721 C CA . LYS A 1 87 ? -13.609 5.402 19.477 1.00 83.62 87 LYS A CA 1
ATOM 722 C C . LYS A 1 87 ? -12.825 6.495 18.754 1.00 83.62 87 LYS A C 1
ATOM 724 O O . LYS A 1 87 ? -12.200 6.209 17.734 1.00 83.62 87 LYS A O 1
ATOM 729 N N . GLN A 1 88 ? -12.803 7.707 19.298 1.00 90.62 88 GLN A N 1
ATOM 730 C CA . GLN A 1 88 ? -12.055 8.829 18.742 1.00 90.62 88 GLN A CA 1
ATOM 731 C C . GLN A 1 88 ? -10.543 8.584 18.787 1.00 90.62 88 GLN A C 1
ATOM 733 O O . GLN A 1 88 ? -9.880 8.708 17.757 1.00 90.62 88 GLN A O 1
ATOM 738 N N . LYS A 1 89 ? -9.995 8.148 19.930 1.00 88.56 89 LYS A N 1
ATOM 739 C CA . LYS A 1 89 ? -8.574 7.769 20.052 1.00 88.56 89 LYS A CA 1
ATOM 740 C C . LYS A 1 89 ? -8.213 6.653 19.073 1.00 88.56 89 LYS A C 1
ATOM 742 O O . LYS A 1 89 ? -7.194 6.721 18.392 1.00 88.56 89 LYS A O 1
ATOM 747 N N . ARG A 1 90 ? -9.080 5.647 18.924 1.00 83.50 90 ARG A N 1
ATOM 748 C CA . ARG A 1 90 ? -8.886 4.566 17.948 1.00 83.50 90 ARG A CA 1
ATOM 749 C C . ARG A 1 90 ? -8.862 5.082 16.508 1.00 83.50 90 ARG A C 1
ATOM 751 O O . ARG A 1 90 ? -8.022 4.637 15.729 1.00 83.50 90 ARG A O 1
ATOM 758 N N . ALA A 1 91 ? -9.754 6.005 16.158 1.00 85.25 91 ALA A N 1
ATOM 759 C CA . ALA A 1 91 ? -9.779 6.621 14.836 1.00 85.25 91 ALA A CA 1
ATOM 760 C C . ALA A 1 91 ? -8.500 7.430 14.565 1.00 85.25 91 ALA A C 1
ATOM 762 O O . ALA A 1 91 ? -7.900 7.266 13.506 1.00 85.25 91 ALA A O 1
ATOM 763 N N . GLN A 1 92 ? -8.031 8.217 15.539 1.00 88.75 92 GLN A N 1
ATOM 764 C CA . GLN A 1 92 ? -6.777 8.974 15.441 1.00 88.75 92 GLN A CA 1
ATOM 765 C C . GLN A 1 92 ? -5.567 8.059 15.215 1.00 88.75 92 GLN A C 1
ATOM 767 O O . GLN A 1 92 ? -4.768 8.306 14.314 1.00 88.75 92 GLN A O 1
ATOM 772 N N . LEU A 1 93 ? -5.450 6.967 15.980 1.00 86.38 93 LEU A N 1
ATOM 773 C CA . LEU A 1 93 ? -4.372 5.996 15.776 1.00 86.38 93 LEU A CA 1
ATOM 774 C C . LEU A 1 93 ? -4.461 5.307 14.409 1.00 86.38 93 LEU A C 1
ATOM 776 O O . LEU A 1 93 ? -3.432 5.099 13.769 1.00 86.38 93 LEU A O 1
ATOM 780 N N . SER A 1 94 ? -5.670 4.966 13.951 1.00 83.06 94 SER A N 1
ATOM 781 C CA . SER A 1 94 ? -5.863 4.378 12.620 1.00 83.06 94 SER A CA 1
ATOM 782 C C . SER A 1 94 ? -5.390 5.331 11.525 1.00 83.06 94 SER A C 1
ATOM 784 O O . SER A 1 94 ? -4.618 4.931 10.660 1.00 83.06 94 SER A O 1
ATOM 786 N N . GLN A 1 95 ? -5.784 6.603 11.604 1.00 84.25 95 GLN A N 1
ATOM 787 C CA . GLN A 1 95 ? -5.368 7.633 10.652 1.00 84.25 95 GLN A CA 1
ATOM 788 C C . GLN A 1 95 ? -3.854 7.849 10.666 1.00 84.25 95 GLN A C 1
ATOM 790 O O . GLN A 1 95 ? -3.242 7.937 9.604 1.00 84.25 95 GLN A O 1
ATOM 795 N N . TYR A 1 96 ? -3.235 7.889 11.850 1.00 86.56 96 TYR A N 1
ATOM 796 C CA . TYR A 1 96 ? -1.781 7.987 11.970 1.00 86.56 96 TYR A CA 1
ATOM 797 C C . TYR A 1 96 ? -1.086 6.800 11.292 1.00 86.56 96 TYR A C 1
ATOM 799 O O . TYR A 1 96 ? -0.150 6.977 10.515 1.00 86.56 96 TYR A O 1
ATOM 807 N N . PHE A 1 97 ? -1.571 5.583 11.535 1.00 85.75 97 PHE A N 1
ATOM 808 C CA . PHE A 1 97 ? -0.998 4.378 10.946 1.00 85.75 97 PHE A CA 1
ATOM 809 C C . PHE A 1 97 ? -1.149 4.339 9.420 1.00 85.75 97 PHE A C 1
ATOM 811 O O . PHE A 1 97 ? -0.198 3.990 8.717 1.00 85.75 97 PHE A O 1
ATOM 818 N N . ASP A 1 98 ? -2.308 4.745 8.901 1.00 87.19 98 ASP A N 1
ATOM 819 C CA . ASP A 1 98 ? -2.545 4.857 7.462 1.00 87.19 98 ASP A CA 1
ATOM 820 C C . ASP A 1 98 ? -1.667 5.946 6.830 1.00 87.19 98 ASP A C 1
ATOM 822 O O . ASP A 1 98 ? -1.093 5.727 5.762 1.00 87.19 98 ASP A O 1
ATOM 826 N N . ALA A 1 99 ? -1.461 7.078 7.510 1.00 85.94 99 ALA A N 1
ATOM 827 C CA . ALA A 1 99 ? -0.549 8.128 7.061 1.00 85.94 99 ALA A CA 1
ATOM 828 C C . ALA A 1 99 ? 0.904 7.631 6.979 1.00 85.94 99 ALA A C 1
ATOM 830 O O . ALA A 1 99 ? 1.557 7.812 5.950 1.00 85.94 99 ALA A O 1
ATOM 831 N N . VAL A 1 100 ? 1.403 6.939 8.011 1.00 87.25 100 VAL A N 1
ATOM 832 C CA . VAL A 1 100 ? 2.761 6.364 8.005 1.00 87.25 100 VAL A CA 1
ATOM 833 C C . VAL A 1 100 ? 2.917 5.324 6.891 1.00 87.25 100 VAL A C 1
ATOM 835 O O . VAL A 1 100 ? 3.914 5.339 6.164 1.00 87.25 100 VAL A O 1
ATOM 838 N N . LYS A 1 101 ? 1.922 4.451 6.694 1.00 85.12 101 LYS A N 1
ATOM 839 C CA . LYS A 1 101 ? 1.917 3.489 5.582 1.00 85.12 101 LYS A CA 1
ATOM 840 C C . LYS A 1 101 ? 1.937 4.177 4.225 1.00 85.12 101 LYS A C 1
ATOM 842 O O . LYS A 1 101 ? 2.704 3.763 3.360 1.00 85.12 101 LYS A O 1
ATOM 847 N N . ASN A 1 102 ? 1.129 5.217 4.036 1.00 81.50 102 ASN A N 1
ATOM 848 C CA . ASN A 1 102 ? 1.069 5.962 2.783 1.00 81.50 102 ASN A CA 1
ATOM 849 C C . ASN A 1 102 ? 2.410 6.626 2.470 1.00 81.50 102 ASN A C 1
ATOM 851 O O . ASN A 1 102 ? 2.898 6.495 1.349 1.00 81.50 102 ASN A O 1
ATOM 855 N N . VAL A 1 103 ? 3.054 7.255 3.458 1.00 84.81 103 VAL A N 1
ATOM 856 C CA . VAL A 1 103 ? 4.406 7.814 3.301 1.00 84.81 103 VAL A CA 1
ATOM 857 C C . VAL A 1 103 ? 5.410 6.719 2.941 1.00 84.81 103 VAL A C 1
ATOM 859 O O . VAL A 1 103 ? 6.187 6.890 2.006 1.00 84.81 103 VAL A O 1
ATOM 862 N N . MET A 1 104 ? 5.364 5.561 3.603 1.00 81.94 104 MET A N 1
ATOM 863 C CA . MET A 1 104 ? 6.237 4.427 3.282 1.00 81.94 104 MET A CA 1
ATOM 864 C C . MET A 1 104 ? 6.014 3.915 1.847 1.00 81.94 104 MET A C 1
ATOM 866 O O . MET A 1 104 ? 6.972 3.670 1.113 1.00 81.94 104 MET A O 1
ATOM 870 N N . ILE A 1 105 ? 4.759 3.793 1.410 1.00 79.38 105 ILE A N 1
ATOM 871 C CA . ILE A 1 105 ? 4.410 3.375 0.047 1.00 79.38 105 ILE A CA 1
ATOM 872 C C . ILE A 1 105 ? 4.901 4.407 -0.979 1.00 79.38 105 ILE A C 1
ATOM 874 O O . ILE A 1 105 ? 5.491 4.028 -1.993 1.00 79.38 105 ILE A O 1
ATOM 878 N N . MET A 1 106 ? 4.712 5.699 -0.710 1.00 76.62 106 MET A N 1
ATOM 879 C CA . MET A 1 106 ? 5.181 6.783 -1.576 1.00 76.62 106 MET A CA 1
ATOM 880 C C . MET A 1 106 ? 6.709 6.851 -1.643 1.00 76.62 106 MET A C 1
ATOM 882 O O . MET A 1 106 ? 7.260 7.067 -2.716 1.00 76.62 106 MET A O 1
ATOM 886 N N . MET A 1 107 ? 7.406 6.632 -0.529 1.00 75.88 107 MET A N 1
ATOM 887 C CA . MET A 1 107 ? 8.862 6.767 -0.468 1.00 75.88 107 MET A CA 1
ATOM 888 C C . MET A 1 107 ? 9.595 5.561 -1.067 1.00 75.88 107 MET A C 1
ATOM 890 O O . MET A 1 107 ? 10.642 5.729 -1.685 1.00 75.88 107 MET A O 1
ATOM 894 N N . PHE A 1 108 ? 9.049 4.349 -0.923 1.00 79.25 108 PHE A N 1
ATOM 895 C CA . PHE A 1 108 ? 9.737 3.124 -1.345 1.00 79.25 108 PHE A CA 1
ATOM 896 C C . PHE A 1 108 ? 9.111 2.444 -2.563 1.00 79.25 108 PHE A C 1
ATOM 898 O O . PHE A 1 108 ? 9.833 1.984 -3.444 1.00 79.25 108 PHE A O 1
ATOM 905 N N . LEU A 1 109 ? 7.781 2.366 -2.651 1.00 75.94 109 LEU A N 1
ATOM 906 C CA . LEU A 1 109 ? 7.106 1.613 -3.714 1.00 75.94 109 LEU A CA 1
ATOM 907 C C . LEU A 1 109 ? 6.884 2.446 -4.984 1.00 75.94 109 LEU A C 1
ATOM 909 O O . LEU A 1 109 ? 7.047 1.923 -6.089 1.00 75.94 109 LEU A O 1
ATOM 913 N N . ALA A 1 110 ? 6.522 3.724 -4.853 1.00 74.31 110 ALA A N 1
ATOM 914 C CA . ALA A 1 110 ? 6.241 4.586 -6.005 1.00 74.31 110 ALA A CA 1
ATOM 915 C C . ALA A 1 110 ? 7.467 4.822 -6.919 1.00 74.31 110 ALA A C 1
ATOM 917 O O . ALA A 1 110 ? 7.324 4.658 -8.136 1.00 74.31 110 ALA A O 1
ATOM 918 N N . PRO A 1 111 ? 8.686 5.087 -6.402 1.00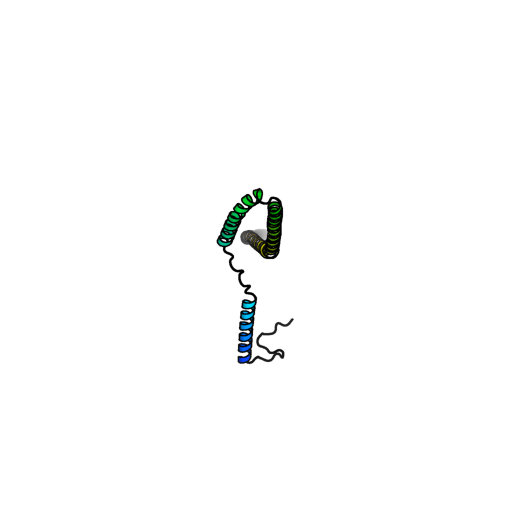 84.88 111 PRO A N 1
ATOM 919 C CA . PRO A 1 111 ? 9.869 5.271 -7.242 1.00 84.88 111 PRO A CA 1
ATOM 920 C C . PRO A 1 111 ? 10.270 3.975 -7.947 1.00 84.88 111 PRO A C 1
ATOM 922 O O . PRO A 1 111 ? 10.662 3.991 -9.111 1.00 84.88 111 PRO A O 1
ATOM 925 N N . VAL A 1 112 ? 10.116 2.829 -7.275 1.00 85.44 112 VAL A N 1
ATOM 926 C CA . VAL A 1 112 ? 10.404 1.512 -7.859 1.00 85.44 112 VAL A CA 1
ATOM 927 C C . VAL A 1 112 ? 9.452 1.213 -9.020 1.00 85.44 112 VAL A C 1
ATOM 929 O O . VAL A 1 112 ? 9.903 0.771 -10.079 1.00 85.44 112 VAL A O 1
ATOM 932 N N . LYS A 1 113 ? 8.154 1.512 -8.870 1.00 85.94 113 LYS A N 1
ATOM 933 C CA . LYS A 1 113 ? 7.161 1.370 -9.949 1.00 85.94 113 LYS A CA 1
ATOM 934 C C . LYS A 1 113 ? 7.448 2.308 -11.126 1.00 85.94 113 LYS A C 1
ATOM 936 O O . LYS A 1 113 ? 7.461 1.854 -12.267 1.00 85.94 113 LYS A O 1
ATOM 941 N N . MET A 1 114 ? 7.757 3.577 -10.859 1.00 86.31 114 MET A N 1
ATOM 942 C CA . MET A 1 114 ? 8.147 4.559 -11.883 1.00 86.31 114 MET A CA 1
ATOM 943 C C . MET A 1 114 ? 9.388 4.116 -12.666 1.00 86.31 114 MET A C 1
ATOM 945 O O . MET A 1 114 ? 9.402 4.169 -13.894 1.00 86.31 114 MET A O 1
ATOM 949 N N . MET A 1 115 ? 10.410 3.603 -11.979 1.00 84.75 115 MET A N 1
ATOM 950 C CA . MET A 1 115 ? 11.633 3.110 -12.620 1.00 84.75 115 MET A CA 1
ATOM 951 C C . MET A 1 115 ? 11.393 1.853 -13.461 1.00 84.75 115 MET A C 1
ATOM 953 O O . MET A 1 115 ? 12.020 1.687 -14.508 1.00 84.75 115 MET A O 1
ATOM 957 N N . ALA A 1 116 ? 10.481 0.968 -13.046 1.00 87.19 116 ALA A N 1
ATOM 958 C CA . ALA A 1 116 ? 10.075 -0.174 -13.862 1.00 87.19 116 ALA A CA 1
ATOM 959 C C . ALA A 1 116 ? 9.396 0.288 -15.160 1.00 87.19 116 ALA A C 1
ATOM 961 O O . ALA A 1 116 ? 9.773 -0.167 -16.241 1.00 87.19 116 ALA A O 1
ATOM 962 N N . ILE A 1 117 ? 8.479 1.255 -15.063 1.00 90.75 117 ILE A N 1
ATOM 963 C CA . ILE A 1 117 ? 7.806 1.857 -16.218 1.00 90.75 117 ILE A CA 1
ATOM 964 C C . ILE A 1 117 ? 8.837 2.518 -17.143 1.00 90.75 117 ILE A C 1
ATOM 966 O O . ILE A 1 117 ? 8.900 2.178 -18.324 1.00 90.75 117 ILE A O 1
ATOM 970 N N . LEU A 1 118 ? 9.728 3.365 -16.621 1.00 91.44 118 LEU A N 1
ATOM 971 C CA . LEU A 1 118 ? 10.761 4.034 -17.418 1.00 91.44 118 LEU A CA 1
ATOM 972 C C . LEU A 1 118 ? 11.651 3.032 -18.174 1.00 91.44 118 LEU A C 1
ATOM 974 O O . LEU A 1 118 ? 11.901 3.195 -19.366 1.00 91.44 118 LEU A O 1
ATOM 978 N N . ARG A 1 119 ? 12.068 1.941 -17.518 1.00 91.50 119 ARG A N 1
ATOM 979 C CA . ARG A 1 119 ? 12.849 0.866 -18.157 1.00 91.50 119 ARG A CA 1
ATOM 980 C C . ARG A 1 119 ? 12.088 0.184 -19.292 1.00 91.50 119 ARG A C 1
ATOM 982 O O . ARG A 1 119 ? 12.697 -0.142 -20.310 1.00 91.50 119 ARG A O 1
ATOM 989 N N . THR A 1 120 ? 10.782 -0.044 -19.137 1.00 92.56 120 THR A N 1
ATOM 990 C CA . THR A 1 120 ? 9.957 -0.618 -20.214 1.00 92.56 120 THR A CA 1
ATOM 991 C C . THR A 1 120 ? 9.818 0.337 -21.397 1.00 92.56 120 THR A C 1
ATOM 993 O O . THR A 1 120 ? 9.993 -0.093 -22.534 1.00 92.56 120 THR A O 1
ATOM 996 N N . TRP A 1 121 ? 9.631 1.636 -21.147 1.00 92.75 121 TRP A N 1
ATOM 997 C CA . TRP A 1 121 ? 9.571 2.661 -22.193 1.00 92.75 121 TRP A CA 1
ATOM 998 C C . TRP A 1 121 ? 10.884 2.791 -22.963 1.00 92.75 121 TRP A C 1
ATOM 1000 O O . TRP A 1 121 ? 10.866 2.829 -24.192 1.00 92.75 121 TRP A O 1
ATOM 1010 N N . ILE A 1 122 ? 12.024 2.778 -22.265 1.00 92.00 122 ILE A N 1
ATOM 1011 C CA . ILE A 1 122 ? 13.349 2.799 -22.899 1.00 92.00 122 ILE A CA 1
ATOM 1012 C C . ILE A 1 122 ? 13.536 1.567 -23.794 1.00 92.00 122 ILE A C 1
ATOM 1014 O O . ILE A 1 122 ? 13.958 1.705 -24.939 1.00 92.00 122 ILE A O 1
ATOM 1018 N N . LYS A 1 123 ? 13.169 0.368 -23.317 1.00 91.31 123 LYS A N 1
ATOM 1019 C CA . LYS A 1 123 ? 13.253 -0.868 -24.115 1.00 91.31 123 LYS A CA 1
ATOM 1020 C C . LYS A 1 123 ? 12.366 -0.826 -25.358 1.00 91.31 123 LYS A C 1
ATOM 1022 O O . LYS A 1 123 ? 12.828 -1.192 -26.433 1.00 91.31 123 LYS A O 1
ATOM 1027 N N . ILE A 1 124 ? 11.119 -0.375 -25.224 1.00 90.38 124 ILE A N 1
ATOM 1028 C CA . ILE A 1 124 ? 10.180 -0.252 -26.350 1.00 90.38 124 ILE A CA 1
ATOM 1029 C C . ILE A 1 124 ? 10.694 0.773 -27.365 1.00 90.38 124 ILE A C 1
ATOM 1031 O O . ILE A 1 124 ? 10.670 0.509 -28.564 1.00 90.38 124 ILE A O 1
ATOM 1035 N N . SER A 1 125 ? 11.187 1.918 -26.891 1.00 91.62 125 SER A N 1
ATOM 1036 C CA . SER A 1 125 ? 11.776 2.959 -27.737 1.00 91.62 125 SER A CA 1
ATOM 1037 C C . SER A 1 125 ? 12.981 2.429 -28.516 1.00 91.62 125 SER A C 1
ATOM 1039 O O . SER A 1 125 ? 13.008 2.503 -29.742 1.00 91.62 125 SER A O 1
ATOM 1041 N N . MET A 1 126 ? 13.927 1.788 -27.824 1.00 86.19 126 MET A N 1
ATOM 1042 C CA . MET A 1 126 ? 15.104 1.186 -28.450 1.00 86.19 126 MET A CA 1
ATOM 1043 C C . MET A 1 126 ? 14.721 0.105 -29.470 1.00 86.19 126 MET A C 1
ATOM 1045 O O . MET A 1 126 ? 15.290 0.067 -30.556 1.00 86.19 126 MET A O 1
ATOM 1049 N N . MET A 1 127 ? 13.725 -0.734 -29.161 1.00 84.25 127 MET A N 1
ATOM 1050 C CA . MET A 1 127 ? 13.223 -1.749 -30.090 1.00 84.25 127 MET A CA 1
ATOM 1051 C C . MET A 1 127 ? 12.620 -1.110 -31.346 1.00 84.25 127 MET A C 1
ATOM 1053 O O . MET A 1 127 ? 12.917 -1.552 -32.450 1.00 84.25 127 MET A O 1
ATOM 1057 N N . LYS A 1 128 ? 11.829 -0.036 -31.211 1.00 83.75 128 LYS A N 1
ATOM 1058 C CA . LYS A 1 128 ? 11.295 0.702 -32.367 1.00 83.75 128 LYS A CA 1
ATOM 1059 C C . LYS A 1 128 ? 12.411 1.258 -33.252 1.00 83.75 128 LYS A C 1
ATOM 1061 O O . LYS A 1 128 ? 12.350 1.080 -34.462 1.00 83.75 128 LYS A O 1
ATOM 1066 N N . VAL A 1 129 ? 13.439 1.864 -32.657 1.00 81.19 129 VAL A N 1
ATOM 1067 C CA . VAL A 1 129 ? 14.601 2.391 -33.395 1.00 81.19 129 VAL A CA 1
ATOM 1068 C C . VAL A 1 129 ? 15.358 1.271 -34.115 1.00 81.19 129 VAL A C 1
ATOM 1070 O O . VAL A 1 129 ? 15.677 1.397 -35.296 1.00 81.19 129 VAL A O 1
ATOM 1073 N N . LEU A 1 130 ? 15.597 0.140 -33.446 1.00 78.31 130 LEU A N 1
ATOM 1074 C CA . LEU A 1 130 ? 16.283 -1.005 -34.047 1.00 78.31 130 LEU A CA 1
ATOM 1075 C C . LEU A 1 130 ? 15.503 -1.580 -35.240 1.00 78.31 130 LEU A C 1
ATOM 1077 O O . LEU A 1 130 ? 16.099 -1.917 -36.265 1.00 78.31 130 LEU A O 1
ATOM 1081 N N . MET A 1 131 ? 14.173 -1.633 -35.128 1.00 71.44 131 MET A N 1
ATOM 1082 C CA . MET A 1 131 ? 13.280 -2.109 -36.188 1.00 71.44 131 MET A CA 1
ATOM 1083 C C . MET A 1 131 ? 13.183 -1.144 -37.378 1.00 71.44 131 MET A C 1
ATOM 1085 O O . MET A 1 131 ? 12.864 -1.586 -38.475 1.00 71.44 131 MET A O 1
ATOM 1089 N N . THR A 1 132 ? 13.468 0.153 -37.209 1.00 67.06 132 THR A N 1
ATOM 1090 C CA . THR A 1 132 ? 13.533 1.105 -38.335 1.00 67.06 132 THR A CA 1
ATOM 1091 C C . THR A 1 132 ? 14.891 1.124 -39.031 1.00 67.06 132 THR A C 1
ATOM 1093 O O . THR A 1 132 ? 14.942 1.368 -40.230 1.00 67.06 132 THR A O 1
ATOM 1096 N N . VAL A 1 133 ? 15.983 0.834 -38.313 1.00 64.44 133 VAL A N 1
ATOM 1097 C CA . VAL A 1 133 ? 17.352 0.851 -38.870 1.00 64.44 133 VAL A CA 1
ATOM 1098 C C . VAL A 1 133 ? 17.676 -0.427 -39.660 1.00 64.44 133 VAL A C 1
ATOM 1100 O O . VAL A 1 133 ? 18.393 -0.386 -40.659 1.00 64.44 133 VAL A O 1
ATOM 1103 N N . THR A 1 134 ? 17.112 -1.570 -39.264 1.00 57.09 134 THR A N 1
ATOM 1104 C CA . THR A 1 134 ? 17.316 -2.865 -39.942 1.00 57.09 134 THR A CA 1
ATOM 1105 C C . THR A 1 134 ? 16.814 -2.927 -41.398 1.00 57.09 134 THR A C 1
ATOM 1107 O O . THR A 1 134 ? 17.538 -3.474 -42.232 1.00 57.09 134 THR A O 1
ATOM 1110 N N . PRO A 1 135 ? 15.645 -2.369 -41.775 1.00 57.28 135 PRO A N 1
ATOM 1111 C CA . PRO A 1 135 ? 15.222 -2.329 -43.176 1.00 57.28 135 PRO A CA 1
ATOM 1112 C C . PRO A 1 135 ? 15.927 -1.237 -43.994 1.00 57.28 135 PRO A C 1
ATOM 1114 O O . PRO A 1 135 ? 16.119 -1.418 -45.196 1.00 57.28 135 PRO A O 1
ATOM 1117 N N . THR A 1 136 ? 16.344 -0.118 -43.387 1.00 51.47 136 THR A N 1
ATOM 1118 C CA . THR A 1 136 ? 17.011 0.969 -44.127 1.00 51.47 136 THR A CA 1
ATOM 1119 C C . THR A 1 136 ? 18.430 0.604 -44.546 1.00 51.47 136 THR A C 1
ATOM 1121 O O . THR A 1 136 ? 18.815 0.925 -45.666 1.00 51.47 136 THR A O 1
ATOM 1124 N N . ASP A 1 137 ? 19.176 -0.128 -43.713 1.00 56.34 137 ASP A N 1
ATOM 1125 C CA . ASP A 1 137 ? 20.543 -0.557 -44.042 1.00 56.34 137 ASP A CA 1
ATOM 1126 C C . ASP A 1 137 ? 20.566 -1.530 -45.240 1.00 56.34 137 ASP A C 1
ATOM 1128 O O . ASP A 1 137 ? 21.362 -1.389 -46.172 1.00 56.34 137 ASP A O 1
ATOM 1132 N N . GLN A 1 138 ? 19.599 -2.454 -45.301 1.00 53.94 138 GLN A N 1
ATOM 1133 C CA . GLN A 1 138 ? 19.430 -3.369 -46.438 1.00 53.94 138 GLN A CA 1
ATOM 1134 C C . GLN A 1 138 ? 19.000 -2.630 -47.716 1.00 53.94 138 GLN A C 1
ATOM 1136 O O . GLN A 1 138 ? 19.550 -2.871 -48.793 1.00 53.94 138 GLN A O 1
ATOM 1141 N N . MET A 1 139 ? 18.057 -1.689 -47.610 1.00 53.78 139 MET A N 1
ATOM 1142 C CA . MET A 1 139 ? 17.574 -0.896 -48.749 1.00 53.78 139 MET A CA 1
ATOM 1143 C C . MET A 1 139 ? 18.655 0.038 -49.311 1.00 53.78 139 MET A C 1
ATOM 1145 O O . MET A 1 139 ? 18.751 0.221 -50.529 1.00 53.78 139 MET A O 1
ATOM 1149 N N . GLU A 1 140 ? 19.500 0.609 -48.452 1.00 60.28 140 GLU A N 1
ATOM 1150 C CA . GLU A 1 140 ? 20.602 1.473 -48.871 1.00 60.28 140 GLU A CA 1
ATOM 1151 C C . GLU A 1 140 ? 21.742 0.673 -49.517 1.00 60.28 140 GLU A C 1
ATOM 1153 O O . GLU A 1 140 ? 22.280 1.088 -50.549 1.00 60.28 140 GLU A O 1
ATOM 1158 N N . LYS A 1 141 ? 22.043 -0.525 -49.001 1.00 62.88 141 LYS A N 1
ATOM 1159 C CA . LYS A 1 141 ? 23.001 -1.456 -49.613 1.00 62.88 141 LYS A CA 1
ATOM 1160 C C . LYS A 1 141 ? 22.552 -1.918 -51.004 1.00 62.88 141 LYS A C 1
ATOM 1162 O O . LYS A 1 141 ? 23.350 -1.882 -51.942 1.00 62.88 141 LYS A O 1
ATOM 1167 N N . VAL A 1 142 ? 21.271 -2.263 -51.171 1.00 65.19 142 VAL A N 1
ATOM 1168 C CA . VAL A 1 142 ? 20.686 -2.634 -52.475 1.00 65.19 142 VAL A CA 1
ATOM 1169 C C . VAL A 1 142 ? 20.711 -1.455 -53.455 1.00 65.19 142 VAL A C 1
ATOM 1171 O O . VAL A 1 142 ? 21.089 -1.628 -54.615 1.00 65.19 142 VAL A O 1
ATOM 1174 N N . ARG A 1 143 ? 20.396 -0.231 -53.004 1.00 61.09 143 ARG A N 1
ATOM 1175 C CA . ARG A 1 143 ? 20.520 0.978 -53.841 1.00 61.09 143 ARG A CA 1
ATOM 1176 C C . ARG A 1 143 ? 21.956 1.234 -54.295 1.00 61.09 143 ARG A C 1
ATOM 1178 O O . ARG A 1 143 ? 22.160 1.516 -55.474 1.00 61.09 143 ARG A O 1
ATOM 1185 N N . ARG A 1 144 ? 22.946 1.112 -53.402 1.00 65.25 144 ARG A N 1
ATOM 1186 C CA . ARG A 1 144 ? 24.370 1.294 -53.742 1.00 65.25 144 ARG A CA 1
ATOM 1187 C C . ARG A 1 144 ? 24.856 0.249 -54.748 1.00 65.25 144 ARG A C 1
ATOM 1189 O O . ARG A 1 144 ? 25.546 0.614 -55.698 1.00 65.25 144 ARG A O 1
ATOM 1196 N N . MET A 1 145 ? 24.457 -1.015 -54.586 1.00 67.44 145 MET A N 1
ATOM 1197 C CA . MET A 1 145 ? 24.761 -2.079 -55.554 1.00 67.44 145 MET A CA 1
ATOM 1198 C C . MET A 1 145 ? 24.176 -1.772 -56.936 1.00 67.44 145 MET A C 1
ATOM 1200 O O . MET A 1 145 ? 24.917 -1.784 -57.915 1.00 67.44 145 MET A O 1
ATOM 1204 N N . ASN A 1 146 ? 22.899 -1.391 -57.014 1.00 67.81 146 ASN A N 1
ATOM 1205 C CA . ASN A 1 146 ? 22.260 -1.047 -58.286 1.00 67.81 146 ASN A CA 1
ATOM 1206 C C . ASN A 1 146 ? 22.909 0.169 -58.970 1.00 67.81 146 ASN A C 1
ATOM 1208 O O . ASN A 1 146 ? 23.100 0.155 -60.187 1.00 67.81 146 ASN A O 1
ATOM 1212 N N . LEU A 1 147 ? 23.295 1.203 -58.211 1.00 72.00 147 LEU A N 1
ATOM 1213 C CA . LEU A 1 147 ? 23.983 2.377 -58.763 1.00 72.00 147 LEU A CA 1
ATOM 1214 C C . LEU A 1 147 ? 25.358 2.012 -59.341 1.00 72.00 147 LEU A C 1
ATOM 1216 O O . LEU A 1 147 ? 25.698 2.444 -60.442 1.00 72.00 147 LEU A O 1
ATOM 1220 N N . CYS A 1 148 ? 26.124 1.188 -58.620 1.00 66.81 148 CYS A N 1
ATOM 1221 C CA . CYS A 1 148 ? 27.438 0.713 -59.049 1.00 66.81 148 CYS A CA 1
ATOM 1222 C C . CYS A 1 148 ? 27.334 -0.089 -60.355 1.00 66.81 148 CYS A C 1
ATOM 1224 O O . CYS A 1 148 ? 28.032 0.207 -61.325 1.00 66.81 148 CYS A O 1
ATOM 1226 N N . THR A 1 149 ? 26.382 -1.024 -60.439 1.00 70.25 149 THR A N 1
ATOM 1227 C CA . THR A 1 149 ? 26.120 -1.775 -61.673 1.00 70.25 149 THR A CA 1
ATOM 1228 C C . THR A 1 149 ? 25.731 -0.848 -62.826 1.00 70.25 149 THR A C 1
ATOM 1230 O O . THR A 1 149 ? 26.241 -1.001 -63.937 1.00 70.25 149 THR A O 1
ATOM 1233 N N . MET A 1 150 ?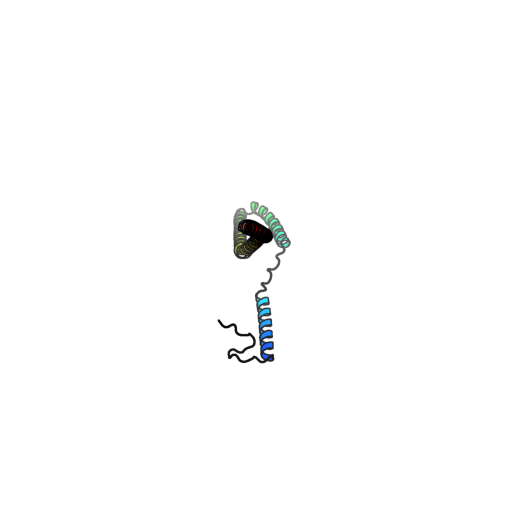 24.886 0.159 -62.578 1.00 56.44 150 MET A N 1
ATOM 1234 C CA . MET A 1 150 ? 24.460 1.099 -63.618 1.00 56.44 150 MET A CA 1
ATOM 1235 C C . MET A 1 150 ? 25.620 1.961 -64.148 1.00 56.44 150 MET A C 1
ATOM 1237 O O . MET A 1 150 ? 25.678 2.236 -65.350 1.00 56.44 150 MET A O 1
ATOM 1241 N N . MET A 1 151 ? 26.560 2.363 -63.284 1.00 70.69 151 MET A N 1
ATOM 1242 C CA . MET A 1 151 ? 27.760 3.096 -63.704 1.00 70.69 151 MET A CA 1
ATOM 1243 C C . MET A 1 151 ? 28.690 2.228 -64.554 1.00 70.69 151 MET A C 1
ATOM 1245 O O . MET A 1 151 ? 29.108 2.674 -65.621 1.00 70.69 151 MET A O 1
ATOM 1249 N N . MET A 1 152 ? 28.926 0.973 -64.163 1.00 68.44 152 MET A N 1
ATOM 1250 C CA . MET A 1 152 ? 29.758 0.038 -64.936 1.00 68.44 152 MET A CA 1
ATOM 1251 C C . MET A 1 152 ? 29.159 -0.260 -66.323 1.00 68.44 152 MET A C 1
ATOM 1253 O O . MET A 1 152 ? 29.868 -0.314 -67.332 1.00 68.44 152 MET A O 1
ATOM 1257 N N . VAL A 1 153 ? 27.832 -0.401 -66.415 1.00 70.31 153 VAL A N 1
ATOM 1258 C CA . VAL A 1 153 ? 27.135 -0.560 -67.703 1.00 70.31 153 VAL A CA 1
ATOM 1259 C C . VAL A 1 153 ? 27.263 0.708 -68.553 1.00 70.31 153 VAL A C 1
ATOM 1261 O O . VAL A 1 153 ? 27.594 0.624 -69.735 1.00 70.31 153 VAL A O 1
ATOM 1264 N N . ARG A 1 154 ? 27.084 1.902 -67.973 1.00 67.25 154 ARG A N 1
ATOM 1265 C CA . ARG A 1 154 ? 27.313 3.159 -68.705 1.00 67.25 154 ARG A CA 1
ATOM 1266 C C . ARG A 1 154 ? 28.747 3.265 -69.213 1.00 67.25 154 ARG A C 1
ATOM 1268 O O . ARG A 1 154 ? 28.945 3.575 -70.384 1.00 67.25 154 ARG A O 1
ATOM 1275 N N . GLU A 1 155 ? 29.734 2.947 -68.392 1.00 66.06 155 GLU A N 1
ATOM 1276 C CA . GLU A 1 155 ? 31.141 3.043 -68.770 1.00 66.06 155 GLU A CA 1
ATOM 1277 C C . GLU A 1 155 ? 31.502 2.069 -69.903 1.00 66.06 155 GLU A C 1
ATOM 1279 O O . GLU A 1 155 ? 32.129 2.459 -70.890 1.00 66.06 155 GLU A O 1
ATOM 1284 N N . THR A 1 156 ? 31.005 0.828 -69.848 1.00 66.12 156 THR A N 1
ATOM 1285 C CA . THR A 1 156 ? 31.190 -0.146 -70.939 1.00 66.12 156 THR A CA 1
ATOM 1286 C C . THR A 1 156 ? 30.470 0.265 -72.228 1.00 66.12 156 THR A C 1
ATOM 1288 O O . THR A 1 156 ? 31.021 0.076 -73.317 1.00 66.12 156 THR A O 1
ATOM 1291 N N . THR A 1 157 ? 29.287 0.889 -72.148 1.00 59.34 157 THR A N 1
ATOM 1292 C CA . THR A 1 157 ? 28.608 1.441 -73.338 1.00 59.34 157 THR A CA 1
ATOM 1293 C C . THR A 1 157 ? 29.353 2.635 -73.936 1.00 59.34 157 THR A C 1
ATOM 1295 O O . THR A 1 157 ? 29.474 2.725 -75.158 1.00 59.34 157 THR A O 1
ATOM 1298 N N . MET A 1 158 ? 29.917 3.513 -73.101 1.00 57.66 158 MET A N 1
ATOM 1299 C CA . MET A 1 158 ? 30.738 4.643 -73.543 1.00 57.66 158 MET A CA 1
ATOM 1300 C C . MET A 1 158 ? 32.026 4.155 -74.212 1.00 57.66 158 MET A C 1
ATOM 1302 O O . MET A 1 158 ? 32.376 4.632 -75.287 1.00 57.66 158 MET A O 1
ATOM 1306 N N . LYS A 1 159 ? 32.681 3.130 -73.654 1.00 66.81 159 LYS A N 1
ATOM 1307 C CA . LYS A 1 159 ? 33.900 2.539 -74.227 1.00 66.81 159 LYS A CA 1
ATOM 1308 C C . LYS A 1 159 ? 33.638 1.855 -75.574 1.00 66.81 159 LYS A C 1
ATOM 1310 O O . LYS A 1 159 ? 34.424 2.033 -76.503 1.00 66.81 159 LYS A O 1
ATOM 1315 N N . LYS A 1 160 ? 32.505 1.151 -75.718 1.00 64.00 160 LYS A N 1
ATOM 1316 C CA . LYS A 1 160 ? 32.054 0.596 -77.010 1.00 64.00 160 LYS A CA 1
ATOM 1317 C C . LYS A 1 160 ? 31.771 1.697 -78.036 1.00 64.00 160 LYS A C 1
ATOM 1319 O O . LYS A 1 160 ? 32.204 1.579 -79.176 1.00 64.00 160 LYS A O 1
ATOM 1324 N N . ARG A 1 161 ? 31.104 2.788 -77.641 1.00 58.50 161 ARG A N 1
ATOM 1325 C CA . ARG A 1 161 ? 30.848 3.940 -78.528 1.00 58.50 161 ARG A CA 1
ATOM 1326 C C . ARG A 1 161 ? 32.142 4.623 -78.973 1.00 58.50 161 ARG A C 1
ATOM 1328 O O . ARG A 1 161 ? 32.290 4.905 -80.157 1.00 58.50 161 ARG A O 1
ATOM 1335 N N . SER A 1 162 ? 33.104 4.807 -78.071 1.00 58.16 162 SER A N 1
ATOM 1336 C CA . SER A 1 162 ? 34.422 5.351 -78.416 1.00 58.16 162 SER A CA 1
ATOM 1337 C C . SER A 1 162 ? 35.207 4.431 -79.351 1.00 58.16 162 SER A C 1
ATOM 1339 O O . SER A 1 162 ? 35.798 4.914 -80.311 1.00 58.16 162 SER A O 1
ATOM 1341 N N . GLN A 1 163 ? 35.174 3.109 -79.142 1.00 62.88 163 GLN A N 1
ATOM 1342 C CA . GLN A 1 163 ? 35.796 2.157 -80.071 1.00 62.88 163 GLN A CA 1
ATOM 1343 C C . GLN A 1 163 ? 35.164 2.217 -81.463 1.00 62.88 163 GLN A C 1
ATOM 1345 O O . GLN A 1 163 ? 35.892 2.260 -82.449 1.00 62.88 163 GLN A O 1
ATOM 1350 N N . VAL A 1 164 ? 33.833 2.285 -81.554 1.00 63.78 164 VAL A N 1
ATOM 1351 C CA . VAL A 1 164 ? 33.125 2.431 -82.836 1.00 63.78 164 VAL A CA 1
ATOM 1352 C C . VAL A 1 164 ? 33.494 3.748 -83.528 1.00 63.78 164 VAL A C 1
ATOM 1354 O O . VAL A 1 164 ? 33.760 3.747 -84.729 1.00 63.78 164 VAL A O 1
ATOM 1357 N N . LEU A 1 165 ? 33.594 4.857 -82.786 1.00 59.56 165 LEU A N 1
ATOM 1358 C CA . LEU A 1 165 ? 34.023 6.147 -83.334 1.00 59.56 165 LEU A CA 1
ATOM 1359 C C . LEU A 1 165 ? 35.462 6.099 -83.861 1.00 59.56 165 LEU A C 1
ATOM 1361 O O . LEU A 1 165 ? 35.702 6.508 -84.996 1.00 59.56 165 LEU A O 1
ATOM 1365 N N . VAL A 1 166 ? 36.402 5.529 -83.104 1.00 63.75 166 VAL A N 1
ATOM 1366 C CA . VAL A 1 166 ? 37.793 5.345 -83.552 1.00 63.75 166 VAL A CA 1
ATOM 1367 C C . VAL A 1 166 ? 37.853 4.471 -84.808 1.00 63.75 166 VAL A C 1
ATOM 1369 O O . VAL A 1 166 ? 38.518 4.833 -85.779 1.00 63.75 166 VAL A O 1
ATOM 1372 N N . TYR A 1 167 ? 37.099 3.371 -84.836 1.00 57.84 167 TYR A N 1
ATOM 1373 C CA . TYR A 1 167 ? 37.053 2.469 -85.987 1.00 57.84 167 TYR A CA 1
ATOM 1374 C C . TYR A 1 167 ? 36.478 3.162 -87.234 1.00 57.84 167 TYR A C 1
ATOM 1376 O O . TYR A 1 167 ? 37.034 3.055 -88.327 1.00 57.84 167 TYR A O 1
ATOM 1384 N N . SER A 1 168 ? 35.412 3.952 -87.072 1.00 54.97 168 SER A N 1
ATOM 1385 C CA . SER A 1 168 ? 34.794 4.715 -88.164 1.00 54.97 168 SER A CA 1
ATOM 1386 C C . SER A 1 168 ? 35.702 5.829 -88.714 1.00 54.97 168 SER A C 1
ATOM 1388 O O . SER A 1 168 ? 35.803 6.001 -89.931 1.00 54.97 168 SER A O 1
ATOM 1390 N N . LEU A 1 169 ? 36.447 6.527 -87.848 1.00 60.72 169 LE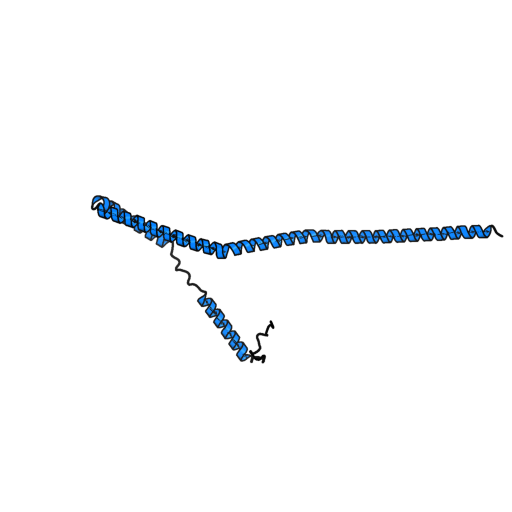U A N 1
ATOM 1391 C CA . LEU A 1 169 ? 37.436 7.536 -88.244 1.00 60.72 169 LEU A CA 1
ATOM 1392 C C . LEU A 1 169 ? 38.619 6.909 -88.994 1.00 60.72 169 LEU A C 1
ATOM 1394 O O . LEU A 1 169 ? 39.109 7.479 -89.971 1.00 60.72 169 LEU A O 1
ATOM 1398 N N . GLN A 1 170 ? 39.044 5.711 -88.593 1.00 58.41 170 GLN A N 1
ATOM 1399 C CA . GLN A 1 170 ? 40.130 4.980 -89.243 1.00 58.41 170 GLN A CA 1
ATOM 1400 C C . GLN A 1 170 ? 39.738 4.467 -90.639 1.00 58.41 170 GLN A C 1
ATOM 1402 O O . GLN A 1 170 ? 40.561 4.495 -91.559 1.00 58.41 170 GLN A O 1
ATOM 1407 N N . ILE A 1 171 ? 38.475 4.070 -90.834 1.00 59.41 171 ILE A N 1
ATOM 1408 C CA . ILE A 1 171 ? 37.923 3.735 -92.157 1.00 59.41 171 ILE A CA 1
ATOM 1409 C C . ILE A 1 171 ? 37.839 4.993 -93.043 1.00 59.41 171 ILE A C 1
ATOM 1411 O O . ILE A 1 171 ? 38.293 4.970 -94.188 1.00 59.41 171 ILE A O 1
ATOM 1415 N N . CYS A 1 172 ? 37.354 6.121 -92.510 1.00 54.16 172 CYS A N 1
ATOM 1416 C CA . CYS A 1 172 ? 37.258 7.391 -93.243 1.00 54.16 172 CYS A CA 1
ATOM 1417 C C . CYS A 1 172 ? 38.639 7.946 -93.664 1.00 54.16 172 CYS A C 1
ATOM 1419 O O . CYS A 1 172 ? 38.824 8.404 -94.797 1.00 54.16 172 CYS A O 1
ATOM 1421 N N . GLY A 1 173 ? 39.649 7.833 -92.794 1.00 57.38 173 GLY A N 1
ATOM 1422 C CA . GLY A 1 173 ? 41.028 8.237 -93.089 1.00 57.38 173 GLY A CA 1
ATOM 1423 C C . GLY A 1 173 ? 41.691 7.408 -94.195 1.00 57.38 173 GLY A C 1
ATOM 1424 O O . GLY A 1 173 ? 42.416 7.956 -95.029 1.00 57.38 173 GLY A O 1
ATOM 1425 N N . LYS A 1 174 ? 41.396 6.102 -94.267 1.00 53.66 174 LYS A N 1
ATOM 1426 C CA . LYS A 1 174 ? 41.885 5.224 -95.345 1.00 53.66 174 LYS A CA 1
ATOM 1427 C C . LYS A 1 174 ? 41.253 5.564 -96.700 1.00 53.66 174 LYS A C 1
ATOM 1429 O O . LYS A 1 174 ? 41.964 5.596 -97.703 1.00 53.66 174 LYS A O 1
ATOM 1434 N N . SER A 1 175 ? 39.967 5.917 -96.733 1.00 49.44 175 SER A N 1
ATOM 1435 C CA . SER A 1 175 ? 39.282 6.346 -97.964 1.00 49.44 175 SER A CA 1
ATOM 1436 C C . SER A 1 175 ? 39.795 7.685 -98.513 1.00 49.44 175 SER A C 1
ATOM 1438 O O . SER A 1 175 ? 39.837 7.873 -99.727 1.00 49.44 175 SER A O 1
ATOM 1440 N N . ARG A 1 176 ? 40.261 8.603 -97.651 1.00 49.84 176 ARG A N 1
ATOM 1441 C CA . ARG A 1 176 ? 40.883 9.874 -98.081 1.00 49.84 176 ARG A CA 1
ATOM 1442 C C . ARG A 1 176 ? 42.277 9.699 -98.687 1.00 49.84 176 ARG A C 1
ATOM 1444 O O . ARG A 1 176 ? 42.651 10.476 -99.561 1.00 49.84 176 ARG A O 1
ATOM 1451 N N . LYS A 1 177 ? 43.036 8.689 -98.252 1.00 50.78 177 LYS A N 1
ATOM 1452 C CA . LYS A 1 177 ? 44.406 8.438 -98.734 1.00 50.78 177 LYS A CA 1
ATOM 1453 C C . LYS A 1 177 ? 44.438 7.734 -100.099 1.00 50.78 177 LYS A C 1
ATOM 1455 O O . LYS A 1 177 ? 45.385 7.926 -100.845 1.00 50.78 177 LYS A O 1
ATOM 1460 N N . ARG A 1 178 ? 43.369 7.011 -100.459 1.00 47.94 178 ARG A N 1
ATOM 1461 C CA . ARG A 1 178 ? 43.197 6.343 -101.766 1.00 47.94 178 ARG A CA 1
ATOM 1462 C C . ARG A 1 178 ? 42.723 7.248 -102.916 1.00 47.94 178 ARG A C 1
ATOM 1464 O O . ARG A 1 178 ? 42.693 6.790 -104.045 1.00 47.94 178 ARG A O 1
ATOM 1471 N N . ARG A 1 179 ? 42.339 8.505 -102.650 1.00 46.88 179 ARG A N 1
ATOM 1472 C CA . ARG A 1 179 ? 41.952 9.503 -103.678 1.00 46.88 179 ARG A CA 1
ATOM 1473 C C . ARG A 1 179 ? 43.091 10.473 -104.052 1.00 46.88 179 ARG A C 1
ATOM 1475 O O . ARG A 1 179 ? 42.836 11.461 -104.728 1.00 46.88 179 ARG A O 1
ATOM 1482 N N . ARG A 1 180 ? 44.316 10.249 -103.558 1.00 48.56 180 ARG A N 1
ATOM 1483 C CA . ARG A 1 180 ? 45.501 11.110 -103.780 1.00 48.56 180 ARG A CA 1
ATOM 1484 C C . ARG A 1 180 ? 46.702 10.354 -104.381 1.00 48.56 180 ARG A C 1
ATOM 1486 O O . ARG A 1 180 ? 47.843 10.737 -104.149 1.00 48.56 180 ARG A O 1
ATOM 1493 N N . THR A 1 181 ? 46.436 9.290 -105.125 1.00 43.16 181 THR A N 1
ATOM 1494 C CA . THR A 1 181 ? 47.382 8.561 -105.986 1.00 43.16 181 THR A CA 1
ATOM 1495 C C . THR A 1 181 ? 46.704 8.382 -107.322 1.00 43.16 181 THR A C 1
ATOM 1497 O O . THR A 1 181 ? 47.363 8.638 -108.343 1.00 43.16 181 THR A O 1
#

Foldseek 3Di:
DDDDDPQADPVRHGHDPVVVVVVVVVVVVVVVVVVVVVPDPDDPPPPVVVVVVVVVVVVVVVVCLVVCVPVPVVVSVVVVVVVVVVVVVVVVVVVVVVVVVVVVCVVPVVVVVVVVVVVVVVVVVVVVVVVVVVVVVVVVVVVVVVVVVVVVVVVVVVVVVVVVVVVVVVVVVVVVVVVPD

Organism: Gorilla gorilla gorilla (NCBI:txid9595)

pLDDT: mean 71.93, std 12.54, range [41.31, 92.75]

Sequence (181 aa):
MEWRSTSSTKSGNFMNPIDQAQKEARKRELKKSKKQHMMVPAPPQLNEKVLKDKCKKLRETFGILQLYEKENPDIYKELRKLEVEYKQKRAQLSQYFDAVKNVMIMMFLAPVKMMAILRTWIKISMMKVLMTVTPTDQMEKVRRMNLCTMMMVRETTMKKRSQVLVYSLQICGKSRKRRRT

Radius of gyration: 46.82 Å; chains: 1; bounding box: 86×28×144 Å